Protein AF-A0A0S7WZT0-F1 (afdb_monomer)

pLDDT: mean 81.67, std 14.42, range [34.94, 93.88]

Structure (mmCIF, N/CA/C/O backbone):
data_AF-A0A0S7WZT0-F1
#
_entry.id   AF-A0A0S7WZT0-F1
#
loop_
_atom_site.group_PDB
_atom_site.id
_atom_site.type_symbol
_atom_site.label_atom_id
_atom_site.label_alt_id
_atom_site.label_comp_id
_atom_site.label_asym_id
_atom_site.label_entity_id
_atom_site.label_seq_id
_atom_site.pdbx_PDB_ins_code
_atom_site.Cartn_x
_atom_site.Cartn_y
_atom_site.Cartn_z
_atom_site.occupancy
_atom_site.B_iso_or_equiv
_atom_site.auth_seq_id
_atom_site.auth_comp_id
_atom_site.auth_asym_id
_atom_site.auth_atom_id
_atom_site.pdbx_PDB_model_num
ATOM 1 N N . MET A 1 1 ? -2.097 -15.254 2.364 1.00 65.25 1 MET A N 1
ATOM 2 C CA . MET A 1 1 ? -2.347 -14.331 3.493 1.00 65.25 1 MET A CA 1
ATOM 3 C C . MET A 1 1 ? -1.358 -13.202 3.329 1.00 65.25 1 MET A C 1
ATOM 5 O O . MET A 1 1 ? -0.221 -13.531 3.051 1.00 65.25 1 MET A O 1
ATOM 9 N N . ALA A 1 2 ? -1.780 -11.941 3.405 1.00 77.12 2 ALA A N 1
ATOM 10 C CA . ALA A 1 2 ? -0.888 -10.791 3.210 1.00 77.12 2 ALA A CA 1
ATOM 11 C C . ALA A 1 2 ? -0.797 -9.955 4.490 1.00 77.12 2 ALA A C 1
ATOM 13 O O . ALA A 1 2 ? -1.758 -9.907 5.258 1.00 77.12 2 ALA A O 1
ATOM 14 N N . TYR A 1 3 ? 0.321 -9.265 4.707 1.00 83.50 3 TYR A N 1
ATOM 15 C CA . TYR A 1 3 ? 0.535 -8.437 5.897 1.00 83.50 3 TYR A CA 1
ATOM 16 C C . TYR A 1 3 ? 0.260 -6.966 5.616 1.00 83.50 3 TYR A C 1
ATOM 18 O O . TYR A 1 3 ? 0.734 -6.418 4.623 1.00 83.50 3 TYR A O 1
ATOM 26 N N . ILE A 1 4 ? -0.460 -6.294 6.517 1.00 83.12 4 ILE A N 1
ATOM 27 C CA . ILE A 1 4 ? -0.825 -4.877 6.351 1.00 83.12 4 ILE A CA 1
ATOM 28 C C . ILE A 1 4 ? 0.402 -3.957 6.176 1.00 83.12 4 ILE A C 1
ATOM 30 O O . ILE A 1 4 ? 0.328 -2.924 5.507 1.00 83.12 4 ILE A O 1
ATOM 34 N N . GLU A 1 5 ? 1.557 -4.345 6.724 1.00 84.38 5 GLU A N 1
ATOM 35 C CA . GLU A 1 5 ? 2.818 -3.609 6.572 1.00 84.38 5 GLU A CA 1
ATOM 36 C C . GLU A 1 5 ? 3.407 -3.710 5.163 1.00 84.38 5 GLU A C 1
ATOM 38 O O . GLU A 1 5 ? 4.023 -2.759 4.690 1.00 84.38 5 GLU A O 1
ATOM 43 N N . ALA A 1 6 ? 3.135 -4.805 4.459 1.00 83.25 6 ALA A N 1
ATOM 44 C CA . ALA A 1 6 ? 3.622 -5.033 3.109 1.00 83.25 6 ALA A CA 1
ATOM 45 C C . ALA A 1 6 ? 2.647 -4.536 2.030 1.00 83.25 6 ALA A C 1
ATOM 47 O O . ALA A 1 6 ? 3.034 -4.392 0.877 1.00 83.25 6 ALA A O 1
ATOM 48 N N . LEU A 1 7 ? 1.384 -4.265 2.364 1.00 89.25 7 LEU A N 1
ATOM 49 C CA . LEU A 1 7 ? 0.385 -3.898 1.360 1.00 89.25 7 LEU A CA 1
ATOM 50 C C . LEU A 1 7 ? 0.507 -2.452 0.869 1.00 89.25 7 LEU A C 1
ATOM 52 O O . LEU A 1 7 ? 0.758 -1.522 1.642 1.00 89.25 7 LEU A O 1
ATOM 56 N N . GLY A 1 8 ? 0.211 -2.285 -0.419 1.00 91.12 8 GLY A N 1
ATOM 57 C CA . GLY A 1 8 ? 0.104 -1.016 -1.121 1.00 91.12 8 GLY A CA 1
ATOM 58 C C . GLY A 1 8 ? -0.988 -1.016 -2.195 1.00 91.12 8 GLY A C 1
ATOM 59 O O . GLY A 1 8 ? -1.590 -2.043 -2.521 1.00 91.12 8 GLY A O 1
ATOM 60 N N . ILE A 1 9 ? -1.248 0.160 -2.757 1.00 92.81 9 ILE A N 1
ATOM 61 C CA . ILE A 1 9 ? -2.145 0.384 -3.890 1.00 92.81 9 ILE A CA 1
ATOM 62 C C . ILE A 1 9 ? -1.359 1.148 -4.952 1.00 92.81 9 ILE A C 1
ATOM 64 O O . ILE A 1 9 ? -0.891 2.252 -4.692 1.00 92.81 9 ILE A O 1
ATOM 68 N N . CYS A 1 10 ? -1.267 0.596 -6.162 1.00 91.81 10 CYS A N 1
ATOM 69 C CA . CYS A 1 10 ? -0.655 1.280 -7.297 1.00 91.81 10 CYS A CA 1
ATOM 70 C C . CYS A 1 10 ? -1.338 2.631 -7.546 1.00 91.81 10 CYS A C 1
ATOM 72 O O . CYS A 1 10 ? -2.536 2.681 -7.838 1.00 91.81 10 CYS A O 1
ATOM 74 N N . GLU A 1 11 ? -0.564 3.713 -7.503 1.00 90.25 11 GLU A N 1
ATOM 75 C CA . GLU A 1 11 ? -1.061 5.082 -7.688 1.00 90.25 11 GLU A CA 1
ATOM 76 C C . GLU A 1 11 ? -1.609 5.367 -9.095 1.00 90.25 11 GLU A C 1
ATOM 7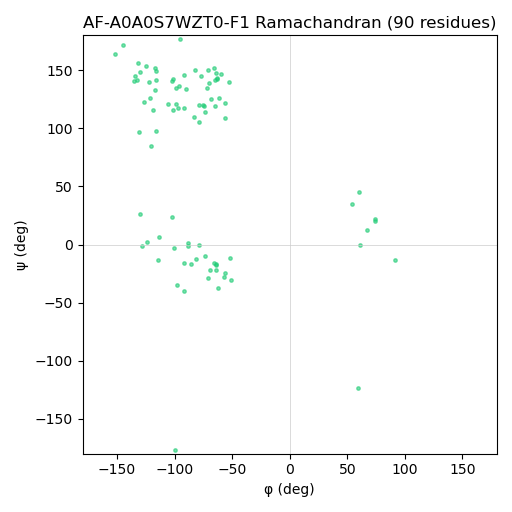8 O O . GLU A 1 11 ? -2.358 6.321 -9.288 1.00 90.25 11 GLU A O 1
ATOM 83 N N . HIS A 1 12 ? -1.293 4.517 -10.075 1.00 93.12 12 HIS A N 1
ATOM 84 C CA . HIS A 1 12 ? -1.710 4.711 -11.462 1.00 93.12 12 HIS A CA 1
ATOM 85 C C . HIS A 1 12 ? -2.959 3.932 -11.875 1.00 93.12 12 HIS A C 1
ATOM 87 O O . HIS A 1 12 ? -3.715 4.406 -12.718 1.00 93.12 12 HIS A O 1
ATOM 93 N N . CYS A 1 13 ? -3.156 2.719 -11.353 1.00 93.19 13 CYS A N 1
ATOM 94 C CA . CYS A 1 13 ? -4.269 1.850 -11.766 1.00 93.19 13 CYS A CA 1
ATOM 95 C C . CYS A 1 13 ? -5.104 1.313 -10.596 1.00 93.19 13 CYS A C 1
ATOM 97 O O . CYS A 1 13 ? -6.052 0.551 -10.801 1.00 93.19 13 CYS A O 1
ATOM 99 N N . GLY A 1 14 ? -4.736 1.656 -9.360 1.00 91.06 14 GLY A N 1
ATOM 100 C CA . GLY A 1 14 ? -5.416 1.198 -8.156 1.00 91.06 14 GLY A CA 1
ATOM 101 C C . GLY A 1 14 ? -5.284 -0.304 -7.896 1.00 91.06 14 GLY A C 1
ATOM 102 O O . GLY A 1 14 ? -6.043 -0.838 -7.090 1.00 91.06 14 GLY A O 1
ATOM 103 N N . ALA A 1 15 ? -4.402 -1.031 -8.586 1.00 91.38 15 ALA A N 1
ATOM 104 C CA . ALA A 1 15 ? -4.155 -2.442 -8.291 1.00 91.38 15 ALA A CA 1
ATOM 105 C C . ALA A 1 15 ? -3.581 -2.609 -6.878 1.00 91.38 15 ALA A C 1
ATOM 107 O O . ALA A 1 15 ? -2.786 -1.783 -6.434 1.00 91.38 15 ALA A O 1
ATOM 108 N N . LEU A 1 16 ? -3.985 -3.674 -6.184 1.00 90.56 16 LEU A N 1
ATOM 109 C CA . LEU A 1 16 ? -3.373 -4.049 -4.912 1.00 90.56 16 LEU A CA 1
ATOM 110 C C . LEU A 1 16 ? -1.970 -4.610 -5.188 1.00 90.56 16 LEU A C 1
ATOM 112 O O . LEU A 1 16 ? -1.807 -5.411 -6.108 1.00 90.56 16 LEU A O 1
ATOM 116 N N . VAL A 1 17 ? -0.984 -4.186 -4.404 1.00 88.75 17 VAL A N 1
ATOM 117 C CA . VAL A 1 17 ? 0.418 -4.625 -4.494 1.00 88.75 17 VAL A CA 1
ATOM 118 C C . VAL A 1 17 ? 0.934 -5.000 -3.098 1.00 88.75 17 VAL A C 1
ATOM 120 O O . VAL A 1 17 ? 0.376 -4.545 -2.100 1.00 88.75 17 VAL A O 1
ATOM 123 N N . SER A 1 18 ? 1.961 -5.849 -3.013 1.00 83.94 18 SER A N 1
ATOM 124 C CA . SER A 1 18 ? 2.534 -6.341 -1.748 1.00 83.94 18 SER A CA 1
ATOM 125 C C . SER A 1 18 ? 4.067 -6.302 -1.787 1.00 83.94 18 SER A C 1
ATOM 127 O O . SER A 1 18 ? 4.656 -6.619 -2.817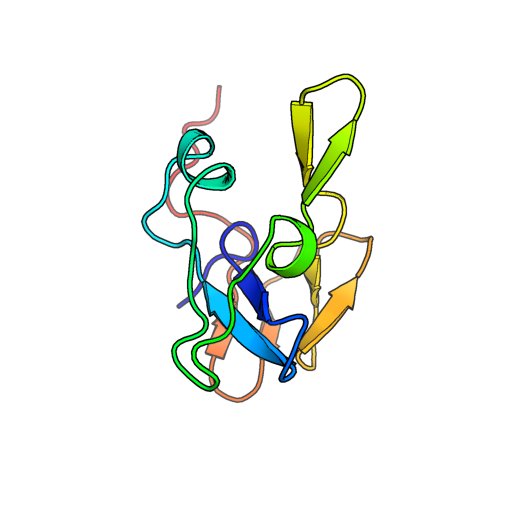 1.00 83.94 18 SER A O 1
ATOM 129 N N . LEU A 1 19 ? 4.692 -5.932 -0.666 1.00 75.81 19 LEU A N 1
ATOM 130 C CA . LEU A 1 19 ? 6.139 -5.8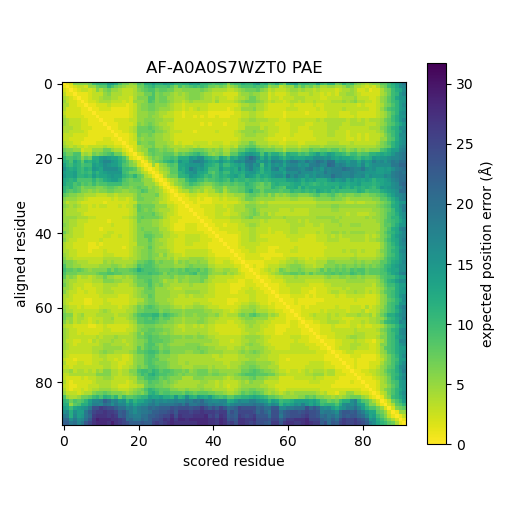75 -0.410 1.00 75.81 19 LEU A CA 1
ATOM 131 C C . LEU A 1 19 ? 6.634 -7.069 0.425 1.00 75.81 19 LEU A C 1
ATOM 133 O O . LEU A 1 19 ? 7.643 -6.947 1.109 1.00 75.81 19 LEU A O 1
ATOM 137 N N . GLU A 1 20 ? 5.928 -8.204 0.429 1.00 68.62 20 GLU A N 1
ATOM 138 C CA . GLU A 1 20 ? 6.150 -9.335 1.357 1.00 68.62 20 GLU A CA 1
ATOM 139 C C . GLU A 1 20 ? 7.593 -9.870 1.458 1.00 68.62 20 GLU A C 1
ATOM 141 O O . GLU A 1 20 ? 7.880 -10.612 2.389 1.00 68.62 20 GLU A O 1
ATOM 146 N N . ASN A 1 21 ? 8.508 -9.468 0.571 1.00 53.00 21 ASN A N 1
ATOM 147 C CA . ASN A 1 21 ? 9.905 -9.902 0.560 1.00 53.00 21 ASN A CA 1
ATOM 148 C C . ASN A 1 21 ? 10.927 -8.755 0.463 1.00 53.00 21 ASN A C 1
ATOM 150 O O . ASN A 1 21 ? 12.011 -8.972 -0.077 1.00 53.00 21 ASN A O 1
ATOM 154 N N . LEU A 1 22 ? 10.605 -7.532 0.909 1.00 52.84 22 LEU A N 1
ATOM 155 C CA . LEU A 1 22 ? 11.474 -6.379 0.646 1.00 52.84 22 LEU A CA 1
ATOM 156 C C . LEU A 1 22 ? 11.984 -5.654 1.895 1.00 52.84 22 LEU A C 1
ATOM 158 O O . LEU A 1 22 ? 11.173 -5.213 2.711 1.00 52.84 22 LEU A O 1
ATOM 162 N N . PRO A 1 23 ? 13.317 -5.481 2.033 1.00 54.09 23 PRO A N 1
ATOM 163 C CA . PRO A 1 23 ? 13.887 -4.625 3.064 1.00 54.09 23 PRO A CA 1
ATOM 164 C C . PRO A 1 23 ? 13.504 -3.164 2.797 1.00 54.09 23 PRO A C 1
ATOM 166 O O . PRO A 1 23 ? 13.309 -2.768 1.650 1.00 54.09 23 PRO A O 1
ATOM 169 N N . ALA A 1 24 ? 13.415 -2.343 3.846 1.00 53.19 24 ALA A N 1
ATOM 170 C CA . ALA A 1 24 ? 13.073 -0.919 3.729 1.00 53.19 24 ALA A CA 1
ATOM 171 C C . ALA A 1 24 ? 14.015 -0.146 2.778 1.00 53.19 24 ALA A C 1
ATOM 173 O O . ALA A 1 24 ? 13.608 0.840 2.170 1.00 53.19 24 ALA A O 1
ATOM 174 N N . GLU A 1 25 ? 15.242 -0.636 2.594 1.00 55.09 25 GLU A N 1
ATOM 175 C CA . GLU A 1 25 ? 16.242 -0.138 1.638 1.00 55.09 25 GLU A CA 1
ATOM 176 C C . GLU A 1 25 ? 15.802 -0.295 0.170 1.00 55.09 25 GLU A C 1
ATOM 178 O O . GLU A 1 25 ? 16.252 0.440 -0.704 1.00 55.09 25 GLU A O 1
ATOM 183 N N . ALA A 1 26 ? 14.865 -1.203 -0.117 1.00 60.25 26 ALA A N 1
ATOM 184 C CA . ALA A 1 26 ? 14.284 -1.379 -1.443 1.00 60.25 26 ALA A CA 1
ATOM 185 C C . ALA A 1 26 ? 13.204 -0.334 -1.785 1.00 60.25 26 ALA A C 1
ATOM 187 O O . ALA A 1 26 ? 12.662 -0.378 -2.891 1.00 60.25 26 ALA A O 1
ATOM 188 N N . LEU A 1 27 ? 12.884 0.606 -0.883 1.00 62.25 27 LEU A N 1
ATOM 189 C CA . LEU A 1 27 ? 11.988 1.734 -1.183 1.00 62.25 27 LEU A CA 1
ATOM 190 C C . LEU A 1 27 ? 12.603 2.742 -2.165 1.00 62.25 27 LEU A C 1
ATOM 192 O O . LEU A 1 27 ? 11.851 3.461 -2.821 1.00 62.25 27 LEU A O 1
ATOM 196 N N . ASP A 1 28 ? 13.934 2.769 -2.290 1.00 63.56 28 ASP A N 1
ATOM 197 C CA . ASP A 1 28 ? 14.648 3.546 -3.315 1.00 63.56 28 ASP A CA 1
ATOM 198 C C . ASP A 1 28 ? 14.842 2.759 -4.630 1.00 63.56 28 ASP A C 1
ATOM 200 O O . ASP A 1 28 ? 15.385 3.290 -5.600 1.00 63.56 28 ASP A O 1
ATOM 204 N N . ALA A 1 29 ? 14.384 1.502 -4.707 1.00 69.88 29 ALA A N 1
ATOM 205 C CA . ALA A 1 29 ? 14.399 0.738 -5.951 1.00 69.88 29 ALA A CA 1
ATOM 206 C C . ALA A 1 29 ? 13.195 1.088 -6.842 1.00 69.88 29 ALA A C 1
ATOM 208 O O . ALA A 1 29 ? 12.104 1.405 -6.366 1.00 69.88 29 ALA A O 1
ATOM 209 N N . ILE A 1 30 ? 13.379 0.984 -8.161 1.00 74.50 30 ILE A N 1
ATOM 210 C CA . ILE A 1 30 ? 12.296 1.180 -9.130 1.00 74.50 30 ILE A CA 1
ATOM 211 C C . ILE A 1 30 ? 11.450 -0.092 -9.186 1.00 74.50 30 ILE A C 1
ATOM 213 O O . ILE A 1 30 ? 11.837 -1.101 -9.777 1.00 74.50 30 ILE A O 1
ATOM 217 N N . TRP A 1 31 ? 10.267 -0.030 -8.587 1.00 81.88 31 TRP A N 1
ATOM 218 C CA . TRP A 1 31 ? 9.265 -1.091 -8.653 1.00 81.88 31 TRP A CA 1
ATOM 219 C C . TRP A 1 31 ? 8.317 -0.841 -9.812 1.00 81.88 31 TRP A C 1
ATOM 221 O O . TRP A 1 31 ? 7.991 0.303 -10.088 1.00 81.88 31 TRP A O 1
ATOM 231 N N . LYS A 1 32 ? 7.819 -1.890 -10.471 1.00 86.94 32 LYS A N 1
ATOM 232 C CA . LYS A 1 32 ? 6.768 -1.765 -11.492 1.00 86.94 32 LYS A CA 1
ATOM 233 C C . LYS A 1 32 ? 5.504 -2.478 -11.053 1.00 86.94 32 LYS A C 1
ATOM 235 O O . LYS A 1 32 ? 5.542 -3.558 -10.467 1.00 86.94 32 LYS A O 1
ATOM 240 N N . CYS A 1 33 ? 4.361 -1.881 -11.363 1.00 89.00 33 CYS A N 1
ATOM 241 C CA . CYS A 1 33 ? 3.077 -2.527 -11.177 1.00 89.00 33 CYS A CA 1
ATOM 242 C C . CYS A 1 33 ? 2.946 -3.694 -12.156 1.00 89.00 33 CYS A C 1
ATOM 244 O O . CYS A 1 33 ? 2.993 -3.491 -13.362 1.00 89.00 33 CYS A O 1
ATOM 246 N N . THR A 1 34 ? 2.671 -4.899 -11.667 1.00 87.62 34 THR A N 1
ATOM 247 C CA . THR A 1 34 ? 2.453 -6.075 -12.530 1.00 87.62 34 THR A CA 1
ATOM 248 C C . THR A 1 34 ? 1.227 -5.953 -13.438 1.00 87.62 34 THR A C 1
ATOM 250 O O . THR A 1 34 ? 1.111 -6.689 -14.409 1.00 87.62 34 THR A O 1
ATOM 253 N N . LYS A 1 35 ? 0.299 -5.034 -13.131 1.00 90.44 35 LYS A N 1
ATOM 254 C CA . LYS A 1 35 ? -0.935 -4.838 -13.902 1.00 90.44 35 LYS A CA 1
ATOM 255 C C . LYS A 1 35 ? -0.813 -3.789 -15.006 1.00 90.44 35 LYS A C 1
ATOM 257 O O . LYS A 1 35 ? -1.424 -3.952 -16.054 1.00 90.44 35 LYS A O 1
ATOM 262 N N . CYS A 1 36 ? -0.129 -2.677 -14.745 1.00 93.19 36 CYS A N 1
ATOM 263 C CA . CYS A 1 36 ? -0.047 -1.557 -15.690 1.00 93.19 36 CYS A CA 1
ATOM 264 C C . CYS A 1 36 ? 1.382 -1.165 -16.066 1.00 93.19 36 CYS A C 1
ATOM 266 O O . CYS A 1 36 ? 1.557 -0.172 -16.763 1.00 93.19 36 CYS A O 1
ATOM 268 N N . GLU A 1 37 ? 2.378 -1.889 -15.551 1.00 91.38 37 GLU A N 1
ATOM 269 C CA . GLU A 1 37 ? 3.816 -1.763 -15.838 1.00 91.38 37 GLU A CA 1
ATOM 270 C C . GLU A 1 37 ? 4.445 -0.405 -15.496 1.00 91.38 37 GLU A C 1
ATOM 272 O O . GLU A 1 37 ? 5.655 -0.224 -15.626 1.00 91.38 37 GLU A O 1
ATOM 277 N N . LYS A 1 38 ? 3.641 0.534 -14.989 1.00 92.00 38 LYS A N 1
ATOM 278 C CA . LYS A 1 38 ? 4.094 1.824 -14.481 1.00 92.00 38 LYS A CA 1
ATOM 279 C C . LYS A 1 38 ? 4.840 1.660 -13.169 1.00 92.00 38 LYS A C 1
ATOM 281 O O . LYS A 1 38 ? 4.553 0.755 -12.381 1.00 92.00 38 LYS A O 1
ATOM 286 N N . GLU A 1 39 ? 5.774 2.571 -12.954 1.00 90.12 39 GLU A N 1
ATOM 287 C CA . GLU A 1 39 ? 6.602 2.591 -11.762 1.00 90.12 39 GLU A CA 1
ATOM 288 C C . GLU A 1 39 ? 5.752 2.815 -10.502 1.00 90.12 39 GLU A C 1
ATOM 290 O O . GLU A 1 39 ? 4.742 3.517 -10.518 1.00 90.12 39 GLU A O 1
ATOM 295 N N . LEU A 1 40 ? 6.128 2.155 -9.414 1.00 87.88 40 LEU A N 1
ATOM 296 C CA . LEU A 1 40 ? 5.531 2.283 -8.097 1.00 87.88 40 LEU A CA 1
ATOM 297 C C . LEU A 1 40 ? 6.504 3.075 -7.239 1.00 87.88 40 LEU A C 1
ATOM 299 O O . LEU A 1 40 ? 7.640 2.653 -7.031 1.00 87.88 40 LEU A O 1
ATOM 303 N N . THR A 1 41 ? 6.043 4.203 -6.716 1.00 87.50 41 THR A N 1
ATOM 304 C CA . THR A 1 41 ? 6.829 5.002 -5.773 1.00 87.50 41 THR A CA 1
ATOM 305 C C . THR A 1 41 ? 6.469 4.662 -4.327 1.00 87.50 41 THR A C 1
ATOM 307 O O . THR A 1 41 ? 5.525 3.912 -4.055 1.00 87.50 41 THR A O 1
ATOM 310 N N . SER A 1 42 ? 7.161 5.286 -3.370 1.00 84.81 42 SER A N 1
ATOM 311 C CA . SER A 1 42 ? 6.844 5.197 -1.937 1.00 84.81 42 SER A CA 1
ATOM 312 C C . SER A 1 42 ? 5.362 5.489 -1.628 1.00 84.81 42 SER A C 1
ATOM 314 O O . SER A 1 42 ? 4.783 4.891 -0.717 1.00 84.81 42 SER A O 1
ATOM 316 N N . LYS A 1 43 ? 4.702 6.341 -2.433 1.00 87.00 43 LYS A N 1
ATOM 317 C CA . LYS A 1 43 ? 3.270 6.665 -2.308 1.00 87.00 43 LYS A CA 1
ATOM 318 C C . LYS A 1 43 ? 2.376 5.451 -2.512 1.00 87.00 43 LYS A C 1
ATOM 320 O O . LYS A 1 43 ? 1.380 5.309 -1.804 1.00 87.00 43 LYS A O 1
ATOM 325 N N . SER A 1 44 ? 2.748 4.563 -3.433 1.00 90.31 44 SER A N 1
ATOM 326 C CA . SER A 1 44 ? 2.001 3.333 -3.700 1.00 90.31 44 SER A CA 1
ATOM 327 C C . SER A 1 44 ? 1.995 2.384 -2.497 1.00 90.31 44 SER A C 1
ATOM 329 O O . SER A 1 44 ? 1.133 1.518 -2.407 1.00 90.31 44 SER A O 1
ATOM 331 N N . PHE A 1 45 ? 2.893 2.577 -1.530 1.00 89.19 45 PHE A N 1
ATOM 332 C CA . PHE A 1 45 ? 2.994 1.776 -0.307 1.00 89.19 45 PHE A CA 1
ATOM 333 C C . PHE A 1 45 ? 2.649 2.564 0.966 1.00 89.19 45 PHE A C 1
ATOM 335 O O . PHE A 1 45 ? 2.774 2.043 2.073 1.00 89.19 45 PHE A O 1
ATOM 342 N N . GLY A 1 46 ? 2.176 3.807 0.818 1.00 89.81 46 GLY A N 1
ATOM 343 C CA . GLY A 1 46 ? 1.780 4.653 1.941 1.00 89.81 46 GLY A CA 1
ATOM 344 C C . GLY A 1 46 ? 2.956 5.220 2.737 1.00 89.81 46 GLY A C 1
ATOM 345 O O . GLY A 1 46 ? 2.775 5.578 3.900 1.00 89.81 46 GLY A O 1
ATOM 346 N N . PHE A 1 47 ? 4.144 5.294 2.128 1.00 88.69 47 PHE A N 1
ATOM 347 C CA . PHE A 1 47 ? 5.331 5.910 2.715 1.00 88.69 47 PHE A CA 1
ATOM 348 C C . PHE A 1 47 ? 5.505 7.355 2.246 1.00 88.69 47 PHE A C 1
ATOM 350 O O . PHE A 1 47 ? 5.413 7.668 1.054 1.00 88.69 47 PHE A O 1
ATOM 357 N N . GLU A 1 48 ? 5.841 8.225 3.192 1.00 88.00 48 GLU A N 1
ATOM 358 C CA . GLU A 1 48 ? 6.165 9.63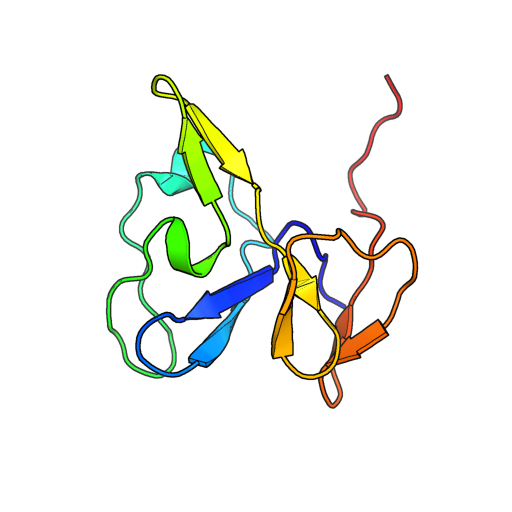1 2.971 1.00 88.00 48 GLU A CA 1
ATOM 359 C C . GLU A 1 48 ? 7.576 9.922 3.493 1.00 88.00 48 GLU A C 1
ATOM 361 O O . GLU A 1 48 ? 7.985 9.407 4.535 1.00 88.00 48 GLU A O 1
ATOM 366 N N . LYS A 1 49 ? 8.342 10.737 2.758 1.00 85.00 49 LYS A N 1
ATOM 367 C CA . LYS A 1 49 ? 9.699 11.129 3.153 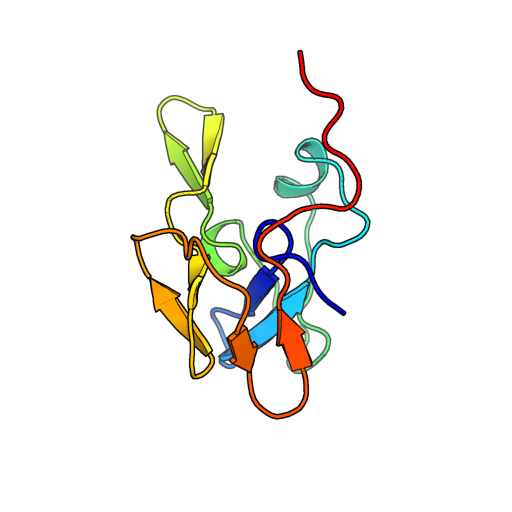1.00 85.00 49 LYS A CA 1
ATOM 368 C C . LYS A 1 49 ? 9.621 12.305 4.127 1.00 85.00 49 LYS A C 1
ATOM 370 O O . LYS A 1 49 ? 9.276 13.416 3.732 1.00 85.00 49 LYS A O 1
ATOM 375 N N . ILE A 1 50 ? 9.939 12.065 5.395 1.00 84.75 50 ILE A N 1
ATOM 376 C CA . ILE A 1 50 ? 9.892 13.052 6.480 1.00 84.75 50 ILE A CA 1
ATOM 377 C C . ILE A 1 50 ? 11.306 13.206 7.036 1.00 84.75 50 ILE A C 1
ATOM 379 O O . ILE A 1 50 ? 11.861 12.262 7.587 1.00 84.75 50 ILE A O 1
ATOM 383 N N . LYS A 1 51 ? 11.891 14.405 6.900 1.00 87.56 51 LYS A N 1
ATOM 384 C CA . LYS A 1 51 ? 13.274 14.706 7.331 1.00 87.56 51 LYS A CA 1
ATOM 385 C C . LYS A 1 51 ? 14.333 13.747 6.752 1.00 87.56 51 LYS A C 1
ATOM 387 O O . LYS A 1 51 ? 15.317 13.441 7.408 1.00 87.56 51 LYS A O 1
ATOM 392 N N . GLY A 1 52 ? 14.131 13.283 5.518 1.00 82.44 52 GLY A N 1
ATOM 393 C CA . GLY A 1 52 ? 15.058 12.375 4.834 1.00 82.44 52 GLY A CA 1
ATOM 394 C C . GLY A 1 52 ? 14.757 10.887 5.023 1.00 82.44 52 GLY A C 1
ATOM 395 O O . GLY A 1 52 ? 15.242 10.092 4.227 1.00 82.44 52 GLY A O 1
ATOM 396 N N . GLU A 1 53 ? 13.896 10.517 5.972 1.00 82.62 53 GLU A N 1
ATOM 397 C CA . GLU A 1 53 ? 13.524 9.126 6.249 1.00 82.62 53 GLU A CA 1
ATOM 398 C C . GLU A 1 53 ? 12.148 8.785 5.666 1.00 82.62 53 GLU A C 1
ATOM 400 O O . GLU A 1 53 ? 11.215 9.588 5.753 1.00 82.62 53 GLU A O 1
ATOM 405 N N . PHE A 1 54 ? 11.985 7.584 5.109 1.00 82.69 54 PHE A N 1
ATOM 406 C CA . PHE A 1 54 ? 10.673 7.090 4.691 1.00 82.69 54 PHE A CA 1
ATOM 407 C C . PHE A 1 54 ? 9.886 6.576 5.897 1.00 82.69 54 PHE A C 1
ATOM 409 O O . PHE A 1 54 ? 10.295 5.630 6.566 1.00 82.69 54 PHE A O 1
ATOM 416 N N . LYS A 1 55 ? 8.724 7.180 6.160 1.00 85.88 55 LYS A N 1
ATOM 417 C CA . LYS A 1 55 ? 7.811 6.773 7.235 1.00 85.88 55 LYS A CA 1
ATOM 418 C C . LYS A 1 55 ? 6.490 6.315 6.647 1.00 85.88 55 LYS A C 1
ATOM 420 O O . LYS A 1 55 ? 5.926 6.999 5.795 1.00 85.88 55 LYS A O 1
ATOM 425 N N . LYS A 1 56 ? 5.987 5.167 7.105 1.00 87.62 56 LYS A N 1
ATOM 426 C CA . LYS A 1 56 ? 4.661 4.683 6.716 1.00 87.62 56 LYS A CA 1
ATOM 427 C C . LYS A 1 56 ? 3.596 5.516 7.426 1.00 87.62 56 LYS A C 1
ATOM 429 O O . LYS A 1 56 ? 3.506 5.489 8.650 1.00 87.62 56 LYS A O 1
ATOM 434 N N . THR A 1 57 ? 2.818 6.276 6.663 1.00 91.19 57 THR A N 1
ATOM 435 C CA . THR A 1 57 ? 1.759 7.163 7.177 1.00 91.19 57 THR A CA 1
ATOM 436 C C . THR A 1 57 ? 0.364 6.719 6.748 1.00 91.19 57 THR A C 1
ATOM 438 O O . THR A 1 57 ? -0.632 7.196 7.295 1.00 91.19 57 THR A O 1
ATOM 441 N N . LYS A 1 58 ? 0.275 5.802 5.775 1.00 93.88 58 LYS A N 1
ATOM 442 C CA . LYS A 1 58 ? -0.983 5.274 5.242 1.00 93.88 58 LYS A CA 1
ATOM 443 C C . LYS A 1 58 ? -0.923 3.754 5.106 1.00 93.88 58 LYS A C 1
ATOM 445 O O . LYS A 1 58 ? 0.100 3.181 4.738 1.00 93.88 58 LYS A O 1
ATOM 450 N N . TRP A 1 59 ? -2.056 3.103 5.343 1.00 92.94 59 TRP A N 1
ATOM 451 C CA . TRP A 1 59 ? -2.244 1.661 5.197 1.00 92.94 59 TRP A CA 1
ATOM 452 C C . TRP A 1 59 ? -3.412 1.373 4.263 1.00 92.94 59 TRP A C 1
ATOM 454 O O . TRP A 1 59 ? -4.345 2.170 4.137 1.00 92.94 59 TRP A O 1
ATOM 464 N N . VAL A 1 60 ? -3.375 0.213 3.616 1.00 92.94 60 VAL A N 1
ATOM 465 C CA . VAL A 1 60 ? -4.529 -0.292 2.874 1.00 92.94 60 VAL A CA 1
ATOM 466 C C . VAL A 1 60 ? -5.552 -0.801 3.885 1.00 92.94 60 VAL A C 1
ATOM 468 O O . VAL A 1 60 ? -5.254 -1.697 4.665 1.00 92.94 60 VAL A O 1
ATOM 471 N N . GLY A 1 61 ? -6.741 -0.211 3.893 1.00 91.81 61 GLY A N 1
ATOM 472 C CA . GLY A 1 61 ? -7.866 -0.597 4.734 1.00 91.81 61 GLY A CA 1
ATOM 473 C C . GLY A 1 61 ? -8.903 -1.458 4.002 1.00 91.81 61 GLY A C 1
ATOM 474 O O . GLY A 1 61 ? -8.736 -1.795 2.819 1.00 91.81 61 GLY A O 1
ATOM 475 N N . PRO A 1 62 ? -10.009 -1.797 4.689 1.00 87.62 62 PRO A N 1
ATOM 476 C CA . PRO A 1 62 ? -11.111 -2.554 4.107 1.00 87.62 62 PRO A CA 1
ATOM 477 C C . PRO A 1 62 ? -11.630 -1.919 2.810 1.00 87.62 62 PRO A C 1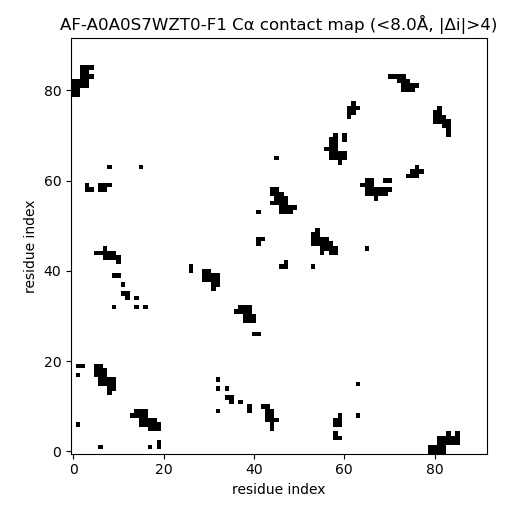
ATOM 479 O O . PRO A 1 62 ? -11.731 -0.697 2.685 1.00 87.62 62 PRO A O 1
ATOM 482 N N . GLY A 1 63 ? -11.946 -2.756 1.820 1.00 87.38 63 GLY A N 1
ATOM 483 C CA . GLY A 1 63 ? -12.427 -2.289 0.516 1.00 87.38 63 GLY A CA 1
ATOM 484 C C . GLY A 1 63 ? -11.353 -1.663 -0.384 1.00 87.38 63 GLY A C 1
ATOM 485 O O . GLY A 1 63 ? -11.705 -0.939 -1.312 1.00 87.38 63 GLY A O 1
ATOM 486 N N . LYS A 1 64 ? -10.061 -1.941 -0.138 1.00 88.94 64 LYS A N 1
ATOM 487 C CA . LYS A 1 64 ? -8.927 -1.454 -0.951 1.00 88.94 64 LYS A CA 1
ATOM 488 C C . LYS A 1 64 ? -8.842 0.082 -0.986 1.00 88.94 64 LYS A C 1
ATOM 490 O O . LYS A 1 64 ? -8.674 0.683 -2.047 1.00 88.94 64 LYS A O 1
ATOM 495 N N . LYS A 1 65 ? -8.986 0.721 0.178 1.00 90.38 65 LYS A N 1
ATOM 496 C CA . LYS A 1 65 ? -8.898 2.183 0.342 1.00 90.38 65 LYS A CA 1
ATOM 497 C C . LYS A 1 65 ? -7.723 2.557 1.233 1.00 90.38 65 LYS A C 1
ATOM 499 O O . LYS A 1 65 ? -7.392 1.810 2.144 1.00 90.38 65 LYS A O 1
ATOM 504 N N . TRP A 1 66 ? -7.123 3.719 1.002 1.00 93.00 66 TRP A N 1
ATOM 505 C CA . TRP A 1 66 ? -6.121 4.260 1.917 1.00 93.00 66 TRP A CA 1
ATOM 506 C C . TRP A 1 66 ? -6.762 4.719 3.228 1.00 93.00 66 TRP A C 1
ATOM 508 O O . TRP A 1 66 ? -7.818 5.350 3.223 1.00 93.00 66 TRP A O 1
ATOM 518 N N . THR A 1 67 ? -6.097 4.429 4.340 1.00 92.75 67 THR A N 1
ATOM 519 C CA . THR A 1 67 ? -6.433 4.924 5.677 1.00 92.75 67 THR A CA 1
ATOM 520 C C . THR A 1 67 ? -5.176 5.438 6.369 1.00 92.75 67 THR A C 1
ATOM 522 O O . THR A 1 67 ? -4.107 4.847 6.241 1.00 92.75 67 THR A O 1
ATOM 525 N N . PHE A 1 68 ? -5.309 6.529 7.119 1.00 92.19 68 PHE A N 1
ATOM 526 C CA . PHE A 1 68 ? -4.262 7.037 8.016 1.00 92.19 68 PHE A CA 1
ATOM 527 C C . PHE A 1 68 ? -4.240 6.299 9.359 1.00 92.19 68 PHE A C 1
ATOM 529 O O . PHE A 1 68 ? -3.311 6.441 10.144 1.00 92.19 68 PHE A O 1
ATOM 536 N N . VAL A 1 69 ? -5.280 5.512 9.633 1.00 89.62 69 VAL A N 1
ATOM 537 C CA . VAL A 1 69 ? -5.400 4.706 10.842 1.00 89.62 69 VAL A CA 1
ATOM 538 C C . VAL A 1 69 ? -5.054 3.268 10.491 1.00 89.62 69 VAL A C 1
ATOM 540 O O . VAL A 1 69 ? -5.760 2.624 9.708 1.00 89.62 69 VAL A O 1
ATOM 543 N N . ARG A 1 70 ? -3.967 2.768 11.080 1.00 88.38 70 ARG A N 1
ATOM 544 C CA . ARG A 1 70 ? -3.568 1.362 11.005 1.00 88.38 70 ARG A CA 1
ATOM 545 C C . ARG A 1 70 ? -4.657 0.483 11.628 1.00 88.38 70 ARG A C 1
ATOM 547 O O . ARG A 1 70 ? -5.044 0.698 12.775 1.00 88.38 70 ARG A O 1
ATOM 554 N N . SER A 1 71 ? -5.138 -0.518 10.890 1.00 88.94 71 SER A N 1
ATOM 555 C CA . SER A 1 71 ? -6.094 -1.485 11.446 1.00 88.94 71 SER A CA 1
ATOM 556 C C . SER A 1 71 ? -5.446 -2.300 12.567 1.00 88.94 71 SER A C 1
ATOM 558 O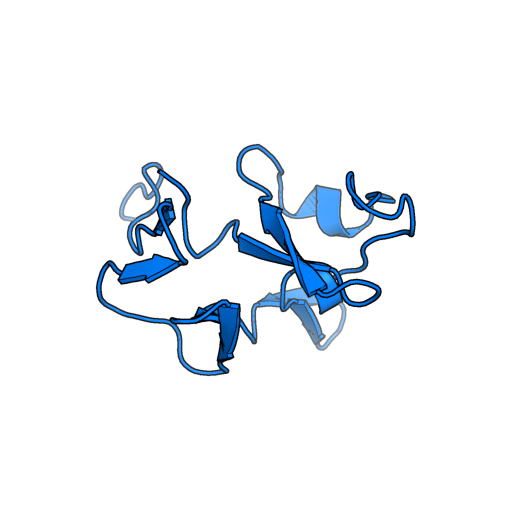 O . SER A 1 71 ? -4.292 -2.712 12.458 1.00 88.94 71 SER A O 1
ATOM 560 N N . THR A 1 72 ? -6.209 -2.578 13.622 1.00 88.69 72 THR A N 1
ATOM 561 C CA . THR A 1 72 ? -5.801 -3.438 14.746 1.00 88.69 72 THR A CA 1
ATOM 562 C C . THR A 1 72 ? -6.378 -4.848 14.659 1.00 88.69 72 THR A C 1
ATOM 564 O O . THR A 1 72 ? -6.080 -5.690 15.501 1.00 88.69 72 THR A O 1
ATOM 567 N N . LYS A 1 73 ? -7.208 -5.121 13.648 1.00 90.19 73 LYS A N 1
ATOM 568 C CA . LYS A 1 73 ? -7.853 -6.419 13.428 1.00 90.19 73 LYS A CA 1
ATOM 569 C C . LYS A 1 73 ? -7.647 -6.876 11.996 1.00 90.19 73 LYS A C 1
ATOM 571 O O . LYS A 1 73 ? -7.610 -6.043 11.089 1.00 90.19 73 LYS A O 1
ATOM 576 N N . ASN A 1 74 ? -7.566 -8.190 11.808 1.00 91.44 74 ASN A N 1
ATOM 577 C CA . ASN A 1 74 ? -7.557 -8.806 10.486 1.00 91.44 74 ASN A CA 1
ATOM 578 C C . ASN A 1 74 ? -8.837 -8.449 9.726 1.00 91.44 74 ASN A C 1
ATOM 580 O O . ASN A 1 74 ? -9.908 -8.301 10.318 1.00 91.44 74 ASN A O 1
ATOM 584 N N . PHE A 1 75 ? -8.723 -8.317 8.412 1.00 92.19 75 PHE A N 1
ATOM 585 C CA . PHE A 1 75 ? -9.846 -7.979 7.545 1.00 92.19 75 PHE A CA 1
ATOM 586 C C . PHE A 1 75 ? -9.633 -8.557 6.152 1.00 92.19 75 PHE A C 1
ATOM 588 O O . PHE A 1 75 ? -8.523 -8.937 5.786 1.00 92.19 75 PHE A O 1
ATOM 595 N N . ASN A 1 76 ? -10.703 -8.607 5.364 1.00 91.88 76 ASN A N 1
ATOM 596 C CA . ASN A 1 76 ? -10.643 -9.091 3.993 1.00 91.88 76 ASN A CA 1
ATOM 597 C C . ASN A 1 76 ? -10.633 -7.929 2.993 1.00 91.88 76 ASN A C 1
ATOM 599 O O . ASN A 1 76 ? -11.343 -6.932 3.157 1.00 91.88 76 ASN A O 1
ATOM 603 N N . ILE A 1 77 ? -9.860 -8.088 1.921 1.00 89.75 77 ILE A N 1
ATOM 604 C CA . ILE A 1 77 ? -9.956 -7.285 0.700 1.00 89.75 77 ILE A CA 1
ATOM 605 C C . ILE A 1 77 ? -10.364 -8.238 -0.425 1.00 89.75 77 ILE A C 1
ATOM 607 O O . ILE A 1 77 ? -9.533 -8.959 -0.977 1.00 89.75 77 ILE A O 1
ATOM 611 N N . GLY A 1 78 ? -11.658 -8.278 -0.749 1.00 87.38 78 GLY A N 1
ATOM 612 C CA . GLY A 1 78 ? -12.198 -9.335 -1.607 1.00 87.38 78 GLY A CA 1
ATOM 613 C C . GLY A 1 78 ? -11.951 -10.706 -0.971 1.00 87.38 78 GLY A C 1
ATOM 614 O O . GLY A 1 78 ? -12.304 -10.912 0.186 1.00 87.38 78 GLY A O 1
ATOM 615 N N . ASN A 1 79 ? -11.283 -11.603 -1.699 1.00 88.38 79 ASN A N 1
ATOM 616 C CA . ASN A 1 79 ? -10.941 -12.950 -1.221 1.00 88.38 79 ASN A CA 1
ATOM 617 C C . ASN A 1 79 ? -9.591 -13.015 -0.478 1.00 88.38 79 ASN A C 1
ATOM 619 O O . ASN A 1 79 ? -9.160 -14.095 -0.077 1.00 88.38 79 ASN A O 1
ATOM 623 N N . LEU A 1 80 ? -8.892 -11.887 -0.317 1.00 87.69 80 LEU A N 1
ATOM 624 C CA . LEU A 1 80 ? -7.598 -11.836 0.359 1.00 87.69 80 LEU A CA 1
ATOM 625 C C . LEU A 1 80 ? -7.775 -11.529 1.850 1.00 87.69 80 LEU A C 1
ATOM 627 O O . LEU A 1 80 ? -8.203 -10.429 2.199 1.00 87.69 80 LEU A O 1
ATOM 631 N N . LEU A 1 81 ? -7.363 -12.460 2.715 1.00 90.25 81 LEU A N 1
ATOM 632 C CA . LEU A 1 81 ? -7.210 -12.208 4.149 1.00 90.25 81 LEU A CA 1
ATOM 633 C C . LEU A 1 81 ? -5.944 -11.384 4.416 1.00 90.25 81 LEU A C 1
ATOM 635 O O . LEU A 1 81 ? -4.825 -11.825 4.118 1.00 90.25 81 LEU A O 1
ATOM 639 N N . VAL A 1 82 ? -6.140 -10.212 5.016 1.00 89.88 82 VAL A N 1
ATOM 640 C CA . VAL A 1 82 ? -5.088 -9.306 5.472 1.00 89.88 82 VAL A CA 1
ATOM 641 C C . VAL A 1 82 ? -4.868 -9.489 6.968 1.00 89.88 82 VAL A C 1
ATOM 643 O O . VAL A 1 82 ? -5.778 -9.290 7.777 1.00 89.88 82 VAL A O 1
ATOM 646 N N . SER A 1 83 ? -3.638 -9.847 7.321 1.00 88.50 83 SER A N 1
ATOM 647 C CA . SER A 1 83 ? -3.161 -9.960 8.692 1.00 88.50 83 SER A CA 1
ATOM 648 C C . SER A 1 83 ? -2.574 -8.641 9.176 1.00 88.50 83 SER A C 1
ATOM 650 O O . SER A 1 83 ? -1.756 -8.026 8.485 1.00 88.50 83 SER A O 1
ATOM 652 N N . VAL A 1 84 ? -2.947 -8.220 10.383 1.00 85.12 84 VAL A N 1
ATOM 653 C CA . VAL A 1 84 ? -2.330 -7.053 11.042 1.00 85.12 84 VAL A CA 1
ATOM 654 C C . VAL A 1 84 ? -1.056 -7.403 11.813 1.00 85.12 84 VAL A C 1
ATOM 656 O O . VAL A 1 84 ? -0.260 -6.515 12.123 1.00 85.12 84 VAL A O 1
ATOM 659 N N . THR A 1 85 ? -0.843 -8.686 12.096 1.00 78.00 85 THR A N 1
ATOM 660 C CA . THR A 1 85 ? 0.367 -9.231 12.719 1.00 78.00 85 THR A CA 1
ATOM 661 C C . THR A 1 85 ? 1.277 -9.769 11.628 1.00 78.00 85 THR A C 1
ATOM 663 O O . THR A 1 85 ? 0.869 -10.685 10.916 1.00 78.00 85 THR A O 1
ATOM 666 N N . SER A 1 86 ? 2.475 -9.192 11.491 1.00 63.53 86 SER A N 1
ATOM 667 C CA . SER A 1 86 ? 3.568 -9.750 10.680 1.00 63.53 86 SER A CA 1
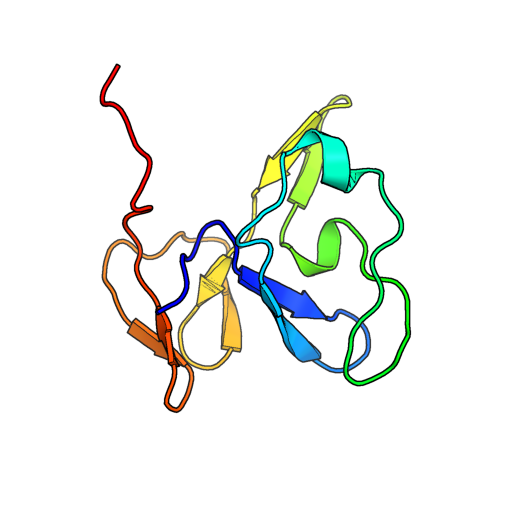ATOM 668 C C . SER A 1 86 ? 4.002 -11.097 11.281 1.00 63.53 86 SER A C 1
ATOM 670 O O . SER A 1 86 ? 3.951 -11.2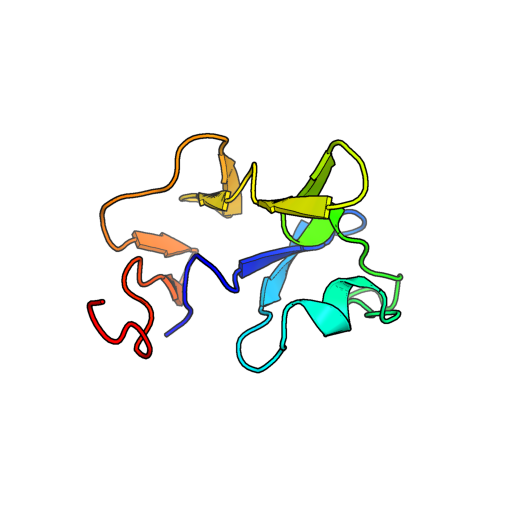29 12.504 1.00 63.53 86 SER A O 1
ATOM 672 N N . PRO A 1 87 ? 4.462 -12.093 10.500 1.00 60.62 87 PRO A N 1
ATOM 673 C CA . PRO A 1 87 ? 4.975 -13.339 11.064 1.00 60.62 87 PRO A CA 1
ATOM 674 C C . PRO A 1 87 ? 6.364 -13.122 11.691 1.00 60.62 87 PRO A C 1
ATOM 676 O O . PRO A 1 87 ? 6.877 -13.993 12.381 1.00 60.62 87 PRO A O 1
ATOM 679 N N . ILE A 1 88 ? 6.962 -11.946 11.464 1.00 49.94 88 ILE A N 1
ATOM 680 C CA . ILE A 1 88 ? 8.276 -11.539 11.941 1.00 49.94 88 ILE A CA 1
ATOM 681 C C . ILE A 1 88 ? 8.077 -10.291 12.799 1.00 49.94 88 ILE A C 1
ATOM 683 O O . ILE A 1 88 ? 8.132 -9.153 12.338 1.00 49.94 88 ILE A O 1
ATOM 687 N N . THR A 1 89 ? 7.757 -10.492 14.066 1.00 44.56 89 THR A N 1
ATOM 688 C CA . THR A 1 89 ? 8.042 -9.499 15.098 1.00 44.56 89 THR A CA 1
ATOM 689 C C . THR A 1 89 ? 8.723 -10.260 16.223 1.00 44.56 89 THR A C 1
ATOM 691 O O . THR A 1 89 ? 8.025 -10.898 17.011 1.00 44.56 89 THR A O 1
ATOM 694 N N . PRO A 1 90 ? 10.067 -10.278 16.311 1.00 38.47 90 PRO A N 1
ATOM 695 C CA . PRO A 1 90 ? 10.665 -10.505 17.608 1.00 38.47 90 PRO A CA 1
ATOM 696 C C . PRO A 1 90 ? 10.263 -9.304 18.469 1.00 38.47 90 PRO A C 1
ATOM 698 O O . PRO A 1 90 ? 10.508 -8.153 18.114 1.00 38.47 90 PRO A O 1
ATOM 701 N N . LEU A 1 91 ? 9.548 -9.595 19.551 1.00 38.56 91 LEU A N 1
ATOM 702 C CA . LEU A 1 91 ? 9.352 -8.681 20.666 1.00 38.56 91 LEU A CA 1
ATOM 703 C C . LEU A 1 91 ? 10.736 -8.274 21.185 1.00 38.56 91 LEU A C 1
ATOM 705 O O . LEU A 1 91 ? 11.393 -9.117 21.787 1.00 38.56 91 LEU A O 1
ATOM 709 N N . PHE A 1 92 ? 11.159 -7.031 20.960 1.00 34.94 92 PHE A N 1
ATOM 710 C CA . PHE A 1 92 ? 12.182 -6.359 21.764 1.00 34.94 92 PHE A CA 1
ATOM 711 C C . PHE A 1 92 ? 11.852 -4.873 21.867 1.00 34.94 92 PHE A C 1
ATOM 713 O O . PHE A 1 92 ? 11.569 -4.260 20.812 1.00 34.94 92 PHE A O 1
#

Foldseek 3Di:
DAEQQQWFAAPPPRDIDGNLPDDPVCLPPFDADPVPRDTGHLVRNQWDQDPNDTDRQWTQDECSDIDSDQDPDWDDNVPDIYDHDDPDDDDD

Sequence (92 aa):
MAYIEALGICEHCGALVSLENLPAEALDAIWKCTKCEKELTSKSFGFEKIKGEFKKTKWVGPGKKWTFVRSTKNFNIGNLLVSVTSPITPLF

Solvent-accessible surface area (backbone atoms only — not comparable to full-atom values): 5705 Å² total; per-residue (Å²): 125,46,38,47,88,30,28,24,41,36,84,85,78,65,45,80,45,73,44,87,86,60,62,80,79,54,62,82,46,91,37,60,37,94,86,76,65,46,75,42,56,45,65,20,46,24,32,44,77,57,97,86,41,79,41,78,59,35,28,61,40,74,78,78,34,85,28,75,66,74,67,91,59,66,48,52,47,84,92,43,50,33,32,59,68,60,97,79,67,83,90,125

Mean predicted aligned error: 6.31 Å

Nearest PDB structures (foldseek):
  7dg2-assembly1_A  TM=6.412E-01  e=1.654E+00  Xenopus laevis
  2j9u-assembly2_D  TM=6.983E-01  e=4.168E+00  Saccharomyces cerevisiae
  2d8y-assembly1_A  TM=2.663E-01  e=4.756E+00  Homo sapiens

Secondary structure (DSSP, 8-state):
-EETTTEEE-TTT--EEE-TT--GGGGGS-EE-TTT--EE-GGGGTEEEETTEEEE--EEETTTEEESS--SS-EEETTEEEESS-S-----

Radius of gyration: 12.91 Å; Cα contacts (8 Å, |Δi|>4): 153; chains: 1; bounding box: 29×29×38 Å